Protein AF-A0A6G0WJ05-F1 (afdb_monomer_lite)

pLDDT: mean 82.25, std 16.96, range [34.0, 97.5]

Structure (mmCIF, N/CA/C/O backbone):
data_AF-A0A6G0WJ05-F1
#
_entry.id   AF-A0A6G0WJ05-F1
#
loop_
_atom_site.group_PDB
_atom_site.id
_atom_site.type_symbol
_atom_site.label_atom_id
_atom_site.label_alt_id
_atom_site.label_comp_id
_atom_site.label_asym_id
_atom_site.label_entity_id
_atom_site.label_seq_id
_atom_site.pdbx_PDB_ins_code
_atom_site.Cartn_x
_atom_site.Cartn_y
_atom_site.Cartn_z
_atom_site.occupancy
_atom_site.B_iso_or_equiv
_atom_site.auth_seq_id
_atom_site.auth_comp_id
_atom_site.auth_asym_id
_atom_site.auth_atom_id
_atom_site.pdbx_PDB_model_num
ATOM 1 N N . MET A 1 1 ? -39.151 -18.871 29.320 1.00 55.66 1 MET A N 1
ATOM 2 C CA . MET A 1 1 ? -37.760 -19.060 28.842 1.00 55.66 1 MET A CA 1
ATOM 3 C C . MET A 1 1 ? -37.498 -18.840 27.331 1.00 55.66 1 MET A C 1
ATOM 5 O O . MET A 1 1 ? -36.324 -18.806 26.993 1.00 55.66 1 MET A O 1
ATOM 9 N N . PRO A 1 2 ? -38.463 -18.615 26.404 1.00 58.00 2 PRO A N 1
ATOM 10 C CA . PRO A 1 2 ? -38.120 -18.409 24.982 1.00 58.00 2 PRO A CA 1
ATOM 11 C C . PRO A 1 2 ? -37.650 -16.979 24.640 1.00 58.00 2 PRO A C 1
ATOM 13 O O . PRO A 1 2 ? -36.952 -16.780 23.650 1.00 58.00 2 PRO A O 1
ATOM 16 N N . ALA A 1 3 ? -37.994 -15.979 25.462 1.00 57.97 3 ALA A N 1
ATOM 17 C CA . ALA A 1 3 ? -37.592 -14.583 25.251 1.00 57.97 3 ALA A CA 1
ATOM 18 C C . ALA A 1 3 ? -36.082 -14.359 25.461 1.00 57.97 3 ALA A C 1
ATOM 20 O O . ALA A 1 3 ? -35.451 -13.642 24.693 1.00 57.97 3 ALA A O 1
ATOM 21 N N . MET A 1 4 ? -35.491 -15.037 26.451 1.00 60.94 4 MET A N 1
ATOM 22 C CA . MET A 1 4 ? -34.056 -14.956 26.751 1.00 60.94 4 MET A CA 1
ATOM 23 C C . MET A 1 4 ? -33.206 -15.596 25.644 1.00 60.94 4 MET A C 1
ATOM 25 O O . MET A 1 4 ? -32.188 -15.039 25.246 1.00 60.94 4 MET A O 1
ATOM 29 N N . LEU A 1 5 ? -33.672 -16.722 25.088 1.00 58.00 5 LEU A N 1
ATOM 30 C CA . LEU A 1 5 ? -33.012 -17.413 23.979 1.00 58.00 5 LEU A CA 1
ATOM 31 C C . LEU A 1 5 ? -33.079 -16.598 22.676 1.00 58.00 5 LEU A C 1
ATOM 33 O O . LEU A 1 5 ? -32.095 -16.526 21.949 1.00 58.00 5 LEU A O 1
ATOM 37 N N . ARG A 1 6 ? -34.202 -15.911 22.412 1.00 60.06 6 ARG A N 1
ATOM 38 C CA . ARG A 1 6 ? -34.327 -14.974 21.280 1.00 60.06 6 ARG A CA 1
ATOM 39 C C . ARG A 1 6 ? -33.413 -13.753 21.415 1.00 60.06 6 ARG A C 1
ATOM 41 O O . ARG A 1 6 ? -32.774 -13.380 20.437 1.00 60.06 6 ARG A O 1
ATOM 48 N N . SER A 1 7 ? -33.313 -13.157 22.606 1.00 59.00 7 SER A N 1
ATOM 49 C CA . SER A 1 7 ? -32.409 -12.020 22.836 1.00 59.00 7 SER A CA 1
ATOM 50 C C . SER A 1 7 ? -30.937 -12.389 22.656 1.00 59.00 7 SER A C 1
ATOM 52 O O . SER A 1 7 ? -30.199 -11.601 22.070 1.00 59.00 7 SER A O 1
ATOM 54 N N . LEU A 1 8 ? -30.509 -13.581 23.092 1.00 59.50 8 LEU A N 1
ATOM 55 C CA . LEU A 1 8 ? -29.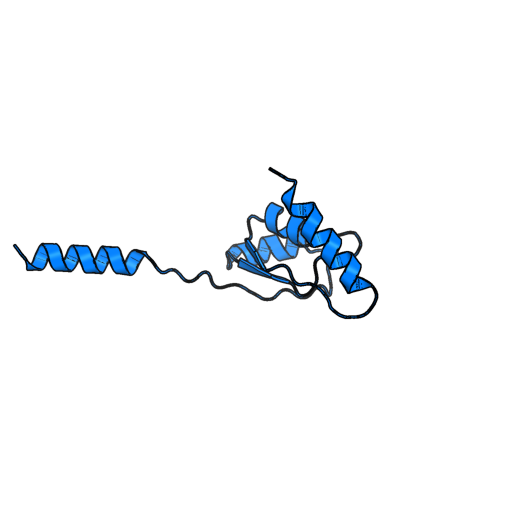133 -14.037 22.864 1.00 59.50 8 LEU A CA 1
ATOM 56 C C . LEU A 1 8 ? -28.812 -14.210 21.373 1.00 59.50 8 LEU A C 1
ATOM 58 O O . LEU A 1 8 ? -27.733 -13.821 20.934 1.00 59.50 8 LEU A O 1
ATOM 62 N N . VAL A 1 9 ? -29.751 -14.746 20.588 1.00 65.19 9 VAL A N 1
ATOM 63 C CA . VAL A 1 9 ? -29.573 -14.930 19.138 1.00 65.19 9 VAL A CA 1
ATOM 64 C C . VAL A 1 9 ? -29.421 -13.585 18.415 1.00 65.19 9 VAL A C 1
ATOM 66 O O . VAL A 1 9 ? -28.562 -13.457 17.547 1.00 65.19 9 VAL A O 1
ATOM 69 N N . CYS A 1 10 ? -30.181 -12.554 18.799 1.00 59.97 10 CYS A N 1
ATOM 70 C CA . CYS A 1 10 ? -30.061 -11.223 18.190 1.00 59.97 10 CYS A CA 1
ATOM 71 C C . CYS A 1 10 ? -28.733 -10.519 18.527 1.00 59.97 10 CYS A C 1
ATOM 73 O O . CYS A 1 10 ? -28.161 -9.857 17.663 1.00 59.97 10 CYS A O 1
ATOM 75 N N . VAL A 1 11 ? -28.223 -10.673 19.755 1.00 61.03 11 VAL A N 1
ATOM 76 C CA . VAL A 1 11 ? -26.923 -10.102 20.163 1.00 61.03 11 VAL A CA 1
ATOM 77 C C . VAL A 1 11 ? -25.762 -10.815 19.465 1.00 61.03 11 VAL A C 1
ATOM 79 O O . VAL A 1 11 ? -24.826 -10.158 19.016 1.00 61.03 11 VAL A O 1
ATOM 82 N N . ALA A 1 12 ? -25.843 -12.138 19.301 1.00 60.00 12 ALA A N 1
ATOM 83 C CA . ALA A 1 12 ? -24.847 -12.904 18.555 1.00 60.00 12 ALA A CA 1
ATOM 84 C C . ALA A 1 12 ? -24.810 -12.526 17.062 1.00 60.00 12 ALA A C 1
ATOM 86 O O . ALA A 1 12 ? -23.736 -12.469 16.472 1.00 60.00 12 ALA A O 1
ATOM 87 N N . LEU A 1 13 ? -25.963 -12.216 16.457 1.00 57.00 13 LEU A N 1
ATOM 88 C CA . LEU A 1 13 ? -26.044 -11.840 15.043 1.00 57.00 13 LEU A CA 1
ATOM 89 C C . LEU A 1 13 ? -25.542 -10.408 14.772 1.00 57.00 13 LEU A C 1
ATOM 91 O O . LEU A 1 13 ? -24.949 -10.157 13.728 1.00 57.00 13 LEU A O 1
ATOM 95 N N . ALA A 1 14 ? -25.719 -9.482 15.721 1.00 57.38 14 ALA A N 1
ATOM 96 C CA . ALA A 1 14 ? -25.227 -8.104 15.604 1.00 57.38 14 ALA A CA 1
ATOM 97 C C . ALA A 1 14 ? -23.692 -7.988 15.705 1.00 57.38 14 ALA A C 1
ATOM 99 O O . ALA A 1 14 ? -23.116 -7.012 15.232 1.00 57.38 14 ALA A O 1
ATOM 100 N N . ALA A 1 15 ? -23.023 -8.984 16.291 1.00 58.09 15 ALA A N 1
ATOM 101 C CA . ALA A 1 15 ? -21.567 -9.016 16.415 1.00 58.09 15 ALA A CA 1
ATOM 102 C C . ALA A 1 15 ? -20.837 -9.423 15.116 1.00 58.09 15 ALA A C 1
ATOM 104 O O . ALA A 1 15 ? -19.613 -9.341 15.065 1.00 58.09 15 ALA A O 1
ATOM 105 N N . LEU A 1 16 ? -21.554 -9.869 14.074 1.00 57.16 16 LEU A N 1
ATOM 106 C CA . LEU A 1 16 ? -20.944 -10.554 12.926 1.00 57.16 16 LEU A CA 1
ATOM 107 C C . LEU A 1 16 ? -20.651 -9.685 11.692 1.00 57.16 16 LEU A C 1
ATOM 109 O O . LEU A 1 16 ? -20.086 -10.199 10.731 1.00 57.16 16 LEU A O 1
ATOM 113 N N . THR A 1 17 ? -20.984 -8.391 11.677 1.00 56.25 17 THR A N 1
ATOM 114 C CA . THR A 1 17 ? -20.787 -7.562 10.471 1.00 56.25 17 THR A CA 1
ATOM 115 C C . THR A 1 17 ? -20.235 -6.172 10.780 1.00 56.25 17 THR A C 1
ATOM 117 O O . THR A 1 17 ? -20.896 -5.160 10.545 1.00 56.25 17 THR A O 1
ATOM 120 N N . THR A 1 18 ? -18.999 -6.082 11.270 1.00 59.59 18 THR A N 1
ATOM 121 C CA . THR A 1 18 ? -18.223 -4.848 11.086 1.00 59.59 18 THR A CA 1
ATOM 122 C C . THR A 1 18 ? -17.691 -4.856 9.657 1.00 59.59 18 THR A C 1
ATOM 124 O O . THR A 1 18 ? -16.693 -5.514 9.370 1.00 59.59 18 THR A O 1
ATOM 127 N N . ALA A 1 19 ? -18.385 -4.186 8.737 1.00 64.69 19 ALA A N 1
ATOM 128 C CA . ALA A 1 19 ? -17.830 -3.943 7.411 1.00 64.69 19 ALA A CA 1
ATOM 129 C C . ALA A 1 19 ? -16.514 -3.163 7.577 1.00 64.69 19 ALA A C 1
ATOM 131 O O . ALA A 1 19 ? -16.522 -2.057 8.118 1.00 64.69 19 ALA A O 1
ATOM 132 N N . ASP A 1 20 ? -15.391 -3.753 7.158 1.00 70.19 20 ASP A N 1
ATOM 133 C CA . ASP A 1 20 ? -14.105 -3.056 7.104 1.00 70.19 20 ASP A CA 1
ATOM 134 C C . ASP A 1 20 ? -14.232 -1.931 6.063 1.00 70.19 20 ASP A C 1
ATOM 136 O O . ASP A 1 20 ? -14.323 -2.182 4.860 1.00 70.19 20 ASP A O 1
ATOM 140 N N . PHE A 1 21 ? -14.278 -0.680 6.525 1.00 82.75 21 PHE A N 1
ATOM 141 C CA . PHE A 1 21 ? -14.197 0.492 5.656 1.00 82.75 21 PHE A CA 1
ATOM 142 C C . PHE A 1 21 ? -12.732 0.807 5.365 1.00 82.75 21 PHE A C 1
ATOM 144 O O . PHE A 1 21 ? -11.887 0.790 6.262 1.00 82.75 21 PHE A O 1
ATOM 151 N N . GLY A 1 22 ? -12.443 1.117 4.104 1.00 90.56 22 GLY A N 1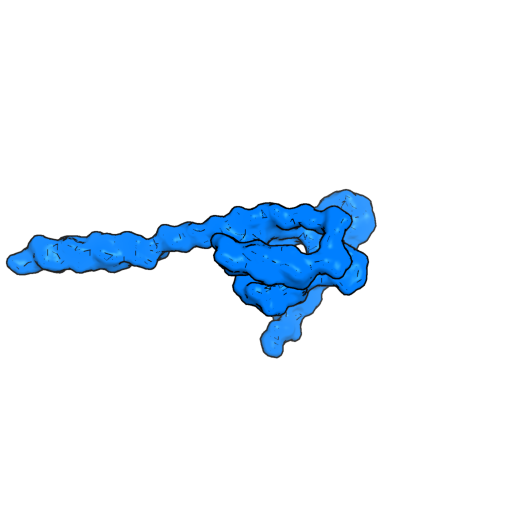
ATOM 152 C CA . GLY A 1 22 ? -11.102 1.462 3.659 1.00 90.56 22 GLY A CA 1
ATOM 153 C C . GLY A 1 22 ? -11.028 2.799 2.942 1.00 90.56 22 GLY A C 1
ATOM 154 O O . GLY A 1 22 ? -12.043 3.416 2.619 1.00 90.56 22 GLY A O 1
ATOM 155 N N . VAL A 1 23 ? -9.797 3.228 2.685 1.00 95.31 23 VAL A N 1
ATOM 156 C CA . VAL A 1 23 ? -9.484 4.478 1.985 1.00 95.31 23 VAL A CA 1
ATOM 157 C C . VAL A 1 23 ? -8.714 4.200 0.693 1.00 95.31 23 VAL A C 1
ATOM 159 O O . VAL A 1 23 ? -7.904 3.276 0.627 1.00 95.31 23 VAL A O 1
ATOM 162 N N . GLY A 1 24 ? -8.982 4.985 -0.352 1.00 95.44 24 GLY A N 1
ATOM 163 C CA . GLY A 1 24 ? -8.174 4.980 -1.571 1.00 95.44 24 GLY A CA 1
ATOM 164 C C . GLY A 1 24 ? -6.890 5.782 -1.373 1.00 95.44 24 GLY A C 1
ATOM 165 O O . GLY A 1 24 ? -6.937 6.894 -0.850 1.00 95.44 24 GLY A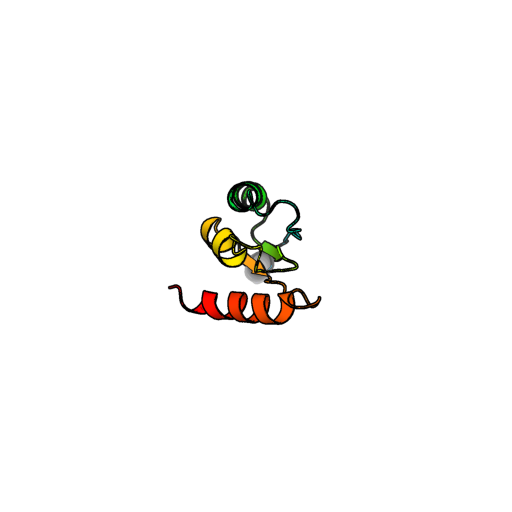 O 1
ATOM 166 N N . TYR A 1 25 ? -5.759 5.224 -1.790 1.00 95.69 25 TYR A N 1
ATOM 167 C CA . TYR A 1 25 ? -4.450 5.861 -1.729 1.00 95.69 25 TYR A CA 1
ATOM 168 C C . TYR A 1 25 ? -3.904 6.100 -3.137 1.00 95.69 25 TYR A C 1
ATOM 170 O O . TYR A 1 25 ? -3.815 5.169 -3.941 1.00 95.69 25 TYR A O 1
ATOM 178 N N . ASP A 1 26 ? -3.528 7.347 -3.406 1.00 93.19 26 ASP A N 1
ATOM 179 C CA . ASP A 1 26 ? -2.853 7.768 -4.631 1.00 93.19 26 ASP A CA 1
ATOM 180 C C . ASP A 1 26 ? -1.331 7.852 -4.424 1.00 93.19 26 ASP A C 1
ATOM 182 O O . ASP A 1 26 ? -0.857 8.200 -3.339 1.00 93.19 26 ASP A O 1
ATOM 186 N N . SER A 1 27 ? -0.560 7.534 -5.465 1.00 88.94 27 SER A N 1
ATOM 187 C CA . SER A 1 27 ? 0.893 7.315 -5.397 1.00 88.94 27 SER A CA 1
ATOM 188 C C . SER A 1 27 ? 1.744 8.577 -5.575 1.00 88.94 27 SER A C 1
ATOM 190 O O . SER A 1 27 ? 2.970 8.475 -5.630 1.00 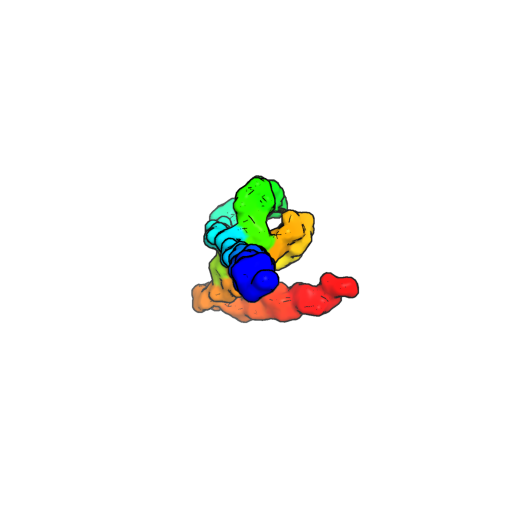88.94 27 SER A O 1
ATOM 192 N N . TYR A 1 28 ? 1.129 9.766 -5.611 1.00 89.12 28 TYR A N 1
ATOM 193 C CA . TYR A 1 28 ? 1.790 11.041 -5.921 1.00 89.12 28 TYR A CA 1
ATOM 194 C C . TYR A 1 28 ? 3.100 11.303 -5.147 1.00 89.12 28 TYR A C 1
ATOM 196 O O . TYR A 1 28 ? 4.043 11.858 -5.706 1.00 89.12 28 TYR A O 1
ATOM 204 N N . ASN A 1 29 ? 3.186 10.893 -3.874 1.00 92.81 29 ASN A N 1
ATOM 205 C CA . ASN A 1 29 ? 4.400 11.009 -3.053 1.00 92.81 29 ASN A CA 1
ATOM 206 C C . ASN A 1 29 ? 4.761 9.671 -2.382 1.00 92.81 29 ASN A C 1
ATOM 208 O O . ASN A 1 29 ? 4.739 9.530 -1.154 1.00 92.81 29 ASN A O 1
ATOM 212 N N . SER A 1 30 ? 5.086 8.673 -3.205 1.00 92.75 30 SER A N 1
ATOM 213 C CA . SER A 1 30 ? 5.447 7.325 -2.748 1.00 92.75 30 SER A CA 1
ATOM 214 C C . SER A 1 30 ? 6.713 7.274 -1.885 1.00 92.75 30 SER A C 1
ATOM 216 O O . SER A 1 30 ? 6.864 6.359 -1.080 1.00 92.75 30 SER A O 1
ATOM 218 N N . ALA A 1 31 ? 7.592 8.279 -1.963 1.00 95.50 31 ALA A N 1
ATOM 219 C CA . ALA A 1 31 ? 8.789 8.374 -1.123 1.00 95.50 31 ALA A CA 1
ATOM 220 C C . ALA A 1 31 ? 8.476 8.429 0.387 1.00 95.50 31 ALA A C 1
ATOM 222 O O . ALA A 1 31 ? 9.342 8.127 1.206 1.00 95.50 31 ALA A O 1
ATOM 223 N N . GLN A 1 32 ? 7.247 8.798 0.765 1.00 96.44 32 GLN A N 1
ATOM 224 C CA . GLN A 1 32 ? 6.786 8.854 2.157 1.00 96.44 32 GLN A CA 1
ATOM 225 C C . GLN A 1 32 ? 5.710 7.802 2.479 1.00 96.44 32 GLN A C 1
ATOM 227 O O . GLN A 1 32 ? 4.978 7.950 3.460 1.00 96.44 32 GLN A O 1
ATOM 232 N N . ILE A 1 33 ? 5.607 6.733 1.681 1.00 96.12 33 ILE A N 1
ATOM 233 C CA . ILE A 1 33 ? 4.537 5.729 1.790 1.00 96.12 33 ILE A CA 1
ATOM 234 C C . ILE A 1 33 ? 4.414 5.111 3.190 1.00 96.12 33 ILE A C 1
ATOM 236 O O . ILE A 1 33 ? 3.308 5.047 3.721 1.00 96.12 33 ILE A O 1
ATOM 240 N N . ASP A 1 34 ? 5.530 4.772 3.839 1.00 96.19 34 ASP A N 1
ATOM 241 C CA . ASP A 1 34 ? 5.537 4.219 5.200 1.00 96.19 34 ASP A CA 1
ATOM 242 C C . ASP A 1 34 ? 4.907 5.181 6.215 1.00 96.19 34 ASP A C 1
ATOM 244 O O . ASP A 1 34 ? 4.101 4.783 7.061 1.00 96.19 34 ASP A O 1
ATOM 248 N N . TYR A 1 35 ? 5.240 6.472 6.115 1.00 97.50 35 TYR A N 1
ATOM 249 C CA . TYR A 1 35 ? 4.658 7.496 6.974 1.00 97.50 35 TYR A CA 1
ATOM 250 C C . TYR A 1 35 ? 3.160 7.649 6.693 1.00 97.50 35 TYR A C 1
ATOM 252 O O . TYR A 1 35 ? 2.360 7.604 7.630 1.00 97.50 35 TYR A O 1
ATOM 260 N N . HIS A 1 36 ? 2.760 7.746 5.422 1.00 97.31 36 HIS A N 1
ATOM 261 C CA . HIS A 1 36 ? 1.347 7.844 5.043 1.00 97.31 36 HIS A CA 1
ATOM 262 C C . HIS A 1 36 ? 0.539 6.657 5.577 1.00 97.31 36 HIS A C 1
ATOM 264 O O . HIS A 1 36 ? -0.535 6.846 6.149 1.00 97.31 36 HIS A O 1
ATOM 270 N N . PHE A 1 37 ? 1.067 5.441 5.459 1.00 96.94 37 PHE A N 1
ATOM 271 C CA . PHE A 1 37 ? 0.373 4.233 5.895 1.00 96.94 37 PHE A CA 1
ATOM 272 C C . PHE A 1 37 ? 0.305 4.131 7.418 1.00 96.94 37 PHE A C 1
ATOM 274 O O . PHE A 1 37 ? -0.726 3.721 7.954 1.00 96.94 37 PHE A O 1
ATOM 281 N N . SER A 1 38 ? 1.331 4.610 8.129 1.00 97.44 38 SER A N 1
ATOM 282 C CA . SER A 1 38 ? 1.286 4.737 9.590 1.00 97.44 38 SER A CA 1
ATOM 283 C C . SER A 1 38 ? 0.174 5.683 10.063 1.00 97.44 38 SER A C 1
ATOM 285 O O . SER A 1 38 ? -0.459 5.428 11.087 1.00 97.44 38 SER A O 1
ATOM 287 N N . VAL A 1 39 ? -0.112 6.746 9.300 1.00 97.38 39 VAL A N 1
ATOM 288 C CA . VAL A 1 39 ? -1.207 7.686 9.583 1.00 97.38 39 VAL A CA 1
ATOM 289 C C . VAL A 1 39 ? -2.558 7.071 9.215 1.00 97.38 39 VAL A C 1
ATOM 291 O O . VAL A 1 39 ? -3.485 7.114 10.022 1.00 97.38 39 VAL A O 1
ATOM 294 N N . ILE A 1 40 ? -2.676 6.441 8.041 1.00 96.69 40 ILE A N 1
ATOM 295 C CA . ILE A 1 40 ? -3.910 5.768 7.594 1.00 96.69 40 ILE A CA 1
ATOM 296 C C . ILE A 1 40 ? -4.350 4.703 8.604 1.00 96.69 40 ILE A C 1
ATOM 298 O O . ILE A 1 40 ? -5.531 4.645 8.962 1.00 96.69 40 ILE A O 1
ATOM 302 N N . LYS A 1 41 ? -3.406 3.916 9.136 1.00 95.75 41 LYS A N 1
ATOM 303 C CA . LYS A 1 41 ? -3.681 2.857 10.118 1.00 95.75 41 LYS A CA 1
ATOM 304 C C . LYS A 1 41 ? -4.332 3.358 11.408 1.00 95.75 41 LYS A C 1
ATOM 306 O O . LYS A 1 41 ? -5.023 2.595 12.080 1.00 95.75 41 LYS A O 1
ATOM 311 N N . GLN A 1 42 ? -4.179 4.640 11.739 1.00 96.38 42 GLN A N 1
ATOM 312 C CA . GLN A 1 42 ? -4.826 5.236 12.912 1.00 96.38 42 GLN A CA 1
ATOM 313 C C . GLN A 1 42 ? -6.355 5.288 12.780 1.00 96.38 42 GLN A C 1
ATOM 315 O O . GLN A 1 42 ? -7.044 5.468 13.785 1.00 96.38 42 GLN A O 1
ATOM 320 N N . ARG A 1 43 ? -6.896 5.177 11.556 1.00 94.75 43 ARG A N 1
ATOM 321 C CA . ARG A 1 43 ? -8.333 5.321 11.266 1.00 94.75 43 ARG A CA 1
ATOM 322 C C . ARG A 1 43 ? -8.923 4.176 10.446 1.00 94.75 43 ARG A C 1
ATOM 324 O O . ARG A 1 43 ? -10.117 3.927 10.571 1.00 94.75 43 ARG A O 1
ATOM 331 N N . PHE A 1 44 ? -8.115 3.492 9.639 1.00 95.06 44 PHE A N 1
ATOM 332 C CA . PHE A 1 44 ? -8.571 2.445 8.728 1.00 95.06 44 PHE A CA 1
ATOM 333 C C . PHE A 1 44 ? -7.810 1.134 8.944 1.00 95.06 44 PHE A C 1
ATOM 335 O O . PHE A 1 44 ? -6.633 1.117 9.302 1.00 95.06 44 PHE A O 1
ATOM 342 N N . SER A 1 45 ? -8.494 0.019 8.705 1.00 92.25 45 SER A N 1
ATOM 343 C CA . SER A 1 45 ? -7.933 -1.339 8.697 1.00 92.25 45 SER A CA 1
ATOM 344 C C . SER A 1 45 ? -7.608 -1.835 7.282 1.00 92.25 45 SER A C 1
ATOM 346 O O . SER A 1 45 ? -6.831 -2.781 7.137 1.00 92.25 45 SER A O 1
ATOM 348 N N . LEU A 1 46 ? -8.182 -1.191 6.261 1.00 93.38 46 LEU A N 1
ATOM 349 C CA . LEU A 1 46 ? -8.099 -1.539 4.846 1.00 93.38 46 LEU A CA 1
ATOM 350 C C . LEU A 1 46 ? -7.762 -0.299 4.010 1.00 93.38 46 LEU A C 1
ATOM 352 O O . LEU A 1 46 ? -8.225 0.807 4.291 1.00 93.38 46 LEU A O 1
ATOM 356 N N . MET A 1 47 ? -7.010 -0.489 2.935 1.00 94.50 47 MET A N 1
ATOM 357 C CA . MET A 1 47 ? -6.807 0.525 1.903 1.00 94.50 47 MET A CA 1
ATOM 358 C C . MET A 1 47 ? -6.843 -0.079 0.501 1.00 94.50 47 MET A C 1
ATOM 360 O O . MET A 1 47 ? -6.694 -1.288 0.335 1.00 94.50 47 MET A O 1
ATOM 364 N N . ARG A 1 48 ? -7.025 0.763 -0.516 1.00 95.00 48 ARG A N 1
ATOM 365 C CA . ARG A 1 48 ? -6.902 0.401 -1.933 1.00 95.00 48 ARG A CA 1
ATOM 366 C C . ARG A 1 48 ?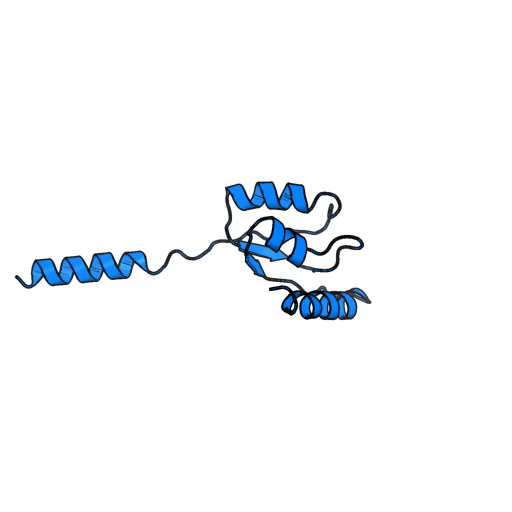 -5.831 1.259 -2.587 1.00 95.00 48 ARG A C 1
ATOM 368 O O . ARG A 1 48 ? -5.851 2.473 -2.401 1.00 95.00 48 ARG A O 1
ATOM 375 N N . THR A 1 49 ? -4.964 0.655 -3.392 1.00 94.88 49 THR A N 1
ATOM 376 C CA . THR A 1 49 ? -4.082 1.400 -4.302 1.00 94.88 49 THR A CA 1
ATOM 377 C C . THR A 1 49 ? -4.579 1.321 -5.739 1.00 94.88 49 THR A C 1
ATOM 379 O O . THR A 1 49 ? -5.423 0.490 -6.082 1.00 94.88 49 THR A O 1
ATOM 382 N N . PHE A 1 50 ? -4.071 2.216 -6.582 1.00 92.94 50 PHE A N 1
AT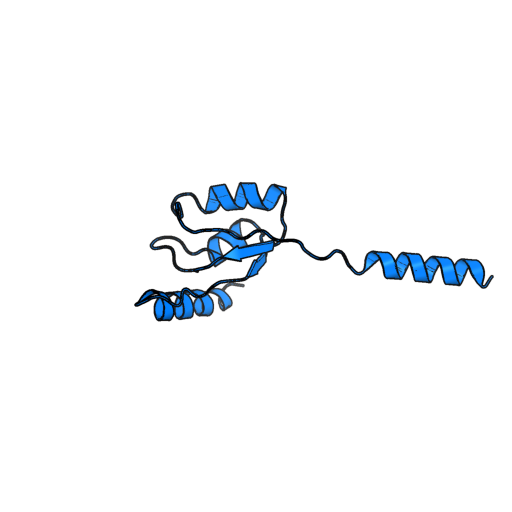OM 383 C CA . PHE A 1 50 ? -4.301 2.179 -8.029 1.00 92.94 50 PHE A CA 1
ATOM 384 C C . PHE A 1 50 ? -3.149 1.519 -8.796 1.00 92.94 50 PHE A C 1
ATOM 386 O O . PHE A 1 50 ? -3.372 1.042 -9.902 1.00 92.94 50 PHE A O 1
ATOM 393 N N . GLN A 1 51 ? -1.968 1.469 -8.181 1.00 92.50 51 GLN A N 1
ATOM 394 C CA . GLN A 1 51 ? -0.765 0.784 -8.649 1.00 92.50 51 GLN A CA 1
ATOM 395 C C . GLN A 1 51 ? -0.027 0.178 -7.450 1.00 92.50 51 GLN A C 1
ATOM 397 O O . GLN A 1 51 ? -0.271 0.600 -6.306 1.00 92.50 51 GLN A O 1
ATOM 402 N N . THR A 1 52 ? 0.864 -0.781 -7.672 1.00 92.00 52 THR A N 1
ATOM 403 C CA . THR A 1 52 ? 1.641 -1.424 -6.596 1.00 92.00 52 THR A CA 1
ATOM 404 C C . THR A 1 52 ? 3.124 -1.129 -6.682 1.00 92.00 52 THR A C 1
ATOM 406 O O . THR A 1 52 ? 3.739 -0.907 -5.632 1.00 92.00 52 THR A O 1
ATOM 409 N N . ASP A 1 53 ? 3.665 -1.037 -7.892 1.00 92.19 53 ASP A N 1
ATOM 410 C CA . ASP A 1 53 ? 4.987 -0.500 -8.154 1.00 92.19 53 ASP A CA 1
ATOM 411 C C . ASP A 1 53 ? 4.940 1.038 -8.124 1.00 92.19 53 ASP A C 1
ATOM 413 O O . ASP A 1 53 ? 4.140 1.716 -8.781 1.00 92.19 53 ASP A O 1
ATOM 417 N N . MET A 1 54 ? 5.790 1.616 -7.281 1.00 90.56 54 MET A N 1
ATOM 418 C CA . MET A 1 54 ? 5.963 3.058 -7.151 1.00 90.56 54 MET A CA 1
ATOM 419 C C . MET A 1 54 ? 7.445 3.446 -7.248 1.00 90.56 54 MET A C 1
ATOM 421 O O . MET A 1 54 ? 7.911 4.341 -6.531 1.00 90.56 54 MET A O 1
ATOM 425 N N . GLY A 1 55 ? 8.186 2.756 -8.118 1.00 87.56 55 GLY A N 1
ATOM 426 C CA . GLY A 1 55 ? 9.620 2.899 -8.334 1.00 87.56 55 GLY A CA 1
ATOM 427 C C . GLY A 1 55 ? 10.413 2.131 -7.282 1.00 87.56 55 GLY A C 1
ATOM 428 O O . GLY A 1 55 ? 10.472 0.910 -7.285 1.00 87.56 55 GLY A O 1
ATOM 429 N N . SER A 1 56 ? 11.042 2.842 -6.346 1.00 89.06 56 SER A N 1
ATOM 430 C CA . SER A 1 56 ? 11.802 2.204 -5.261 1.00 89.06 56 SER A CA 1
ATOM 431 C C . SER A 1 56 ? 10.924 1.675 -4.119 1.00 89.06 56 SER A C 1
ATOM 433 O O . SER A 1 56 ? 11.456 1.220 -3.110 1.00 89.06 56 SER A O 1
ATOM 435 N N . ASN A 1 57 ? 9.599 1.792 -4.231 1.00 92.12 57 ASN A N 1
ATOM 436 C CA . ASN A 1 57 ? 8.648 1.435 -3.183 1.00 92.12 57 ASN A CA 1
ATOM 437 C C . ASN A 1 57 ? 7.597 0.458 -3.712 1.00 92.12 57 ASN A C 1
ATOM 439 O O . ASN A 1 57 ? 7.100 0.619 -4.823 1.00 92.12 57 ASN A O 1
ATOM 443 N N . ASN A 1 58 ? 7.213 -0.495 -2.863 1.00 92.00 58 ASN A N 1
ATOM 444 C CA . ASN A 1 58 ? 6.123 -1.436 -3.100 1.00 92.00 58 ASN A CA 1
ATOM 445 C C . ASN A 1 58 ? 5.019 -1.181 -2.067 1.00 92.00 58 ASN A C 1
ATOM 447 O O . ASN A 1 58 ? 5.252 -1.262 -0.855 1.00 92.00 58 ASN A O 1
ATOM 451 N N . ALA A 1 59 ? 3.812 -0.874 -2.540 1.00 93.19 59 ALA A N 1
ATOM 452 C CA . ALA A 1 59 ? 2.704 -0.550 -1.649 1.00 93.19 59 ALA A CA 1
ATOM 453 C C . ALA A 1 59 ? 2.180 -1.742 -0.840 1.00 93.19 59 ALA A C 1
ATOM 455 O O . ALA A 1 59 ? 1.679 -1.548 0.264 1.00 93.19 59 ALA A O 1
ATOM 456 N N . ILE A 1 60 ? 2.307 -2.972 -1.333 1.00 94.06 60 ILE A N 1
ATOM 457 C CA . ILE A 1 60 ? 1.892 -4.159 -0.582 1.00 94.06 60 ILE A CA 1
ATOM 458 C C . ILE A 1 60 ? 2.840 -4.374 0.601 1.00 94.06 60 ILE A C 1
ATOM 460 O O . ILE A 1 60 ? 2.381 -4.517 1.734 1.00 94.06 60 ILE A O 1
ATOM 464 N N . THR A 1 61 ? 4.154 -4.291 0.373 1.00 93.81 61 THR A N 1
ATOM 465 C CA . THR A 1 61 ? 5.161 -4.398 1.441 1.00 93.81 61 THR A CA 1
ATOM 466 C C . THR A 1 61 ? 4.984 -3.304 2.492 1.00 93.81 61 THR A C 1
ATOM 468 O O . THR A 1 61 ? 5.009 -3.582 3.693 1.00 93.81 61 THR A O 1
ATOM 471 N N . ALA A 1 62 ? 4.753 -2.060 2.060 1.00 94.94 62 ALA A N 1
ATOM 472 C CA . ALA A 1 62 ? 4.494 -0.952 2.976 1.00 94.94 62 ALA A CA 1
ATOM 473 C C . ALA A 1 62 ? 3.198 -1.168 3.784 1.00 94.94 62 ALA A C 1
ATOM 475 O O . ALA A 1 62 ? 3.165 -0.907 4.990 1.00 94.94 62 ALA A O 1
ATOM 476 N N . ALA A 1 63 ? 2.129 -1.676 3.155 1.00 94.88 63 ALA A N 1
ATOM 477 C CA . ALA A 1 63 ? 0.863 -1.957 3.835 1.00 94.88 63 ALA A CA 1
ATOM 478 C C . ALA A 1 63 ? 1.019 -3.075 4.873 1.00 94.88 63 ALA A C 1
ATOM 480 O O . ALA A 1 63 ? 0.572 -2.913 6.012 1.00 94.88 63 ALA A O 1
ATOM 481 N N . ALA A 1 64 ? 1.722 -4.154 4.519 1.00 94.31 64 ALA A N 1
ATOM 482 C CA . ALA A 1 64 ? 2.051 -5.245 5.432 1.00 94.31 64 ALA A CA 1
ATOM 483 C C . ALA A 1 64 ? 2.846 -4.736 6.645 1.00 94.31 64 ALA A C 1
ATOM 485 O O . ALA A 1 64 ? 2.463 -4.996 7.787 1.00 94.31 64 ALA A O 1
ATOM 486 N N . LYS A 1 65 ? 3.878 -3.912 6.416 1.00 95.31 65 LYS A N 1
ATOM 487 C CA . LYS A 1 65 ? 4.671 -3.268 7.479 1.00 95.31 65 LYS A CA 1
ATOM 488 C C . LYS A 1 65 ? 3.817 -2.410 8.419 1.00 95.31 65 LYS A C 1
ATOM 490 O O . LYS A 1 65 ? 4.065 -2.386 9.622 1.00 95.31 65 LYS A O 1
ATOM 495 N N . ALA A 1 66 ? 2.811 -1.715 7.890 1.00 95.94 66 ALA A N 1
ATOM 496 C CA . ALA A 1 66 ? 1.885 -0.897 8.675 1.00 95.94 66 ALA A CA 1
ATOM 497 C C . ALA A 1 66 ? 0.737 -1.701 9.327 1.00 95.94 66 ALA A C 1
ATOM 499 O O . ALA A 1 66 ? -0.057 -1.135 10.083 1.00 95.94 66 ALA A O 1
ATOM 500 N N . GLY A 1 67 ? 0.606 -3.000 9.038 1.00 94.56 67 GLY A N 1
ATOM 501 C CA . GLY A 1 67 ? -0.514 -3.823 9.504 1.00 94.56 67 GLY A CA 1
ATOM 502 C C . GLY A 1 67 ? -1.857 -3.434 8.872 1.00 94.56 67 GLY A C 1
ATOM 503 O O . GLY A 1 67 ? -2.903 -3.496 9.532 1.00 94.56 67 GLY A O 1
ATOM 504 N N . LEU A 1 68 ? -1.834 -2.973 7.622 1.00 94.50 68 LEU A N 1
ATOM 505 C CA . LEU A 1 68 ? -3.012 -2.661 6.815 1.00 94.50 68 LEU A CA 1
ATOM 506 C C . LEU A 1 68 ? -3.321 -3.815 5.860 1.00 94.50 68 LEU A C 1
ATOM 508 O O . LEU A 1 68 ? -2.426 -4.349 5.209 1.00 94.50 68 LEU A O 1
ATOM 512 N N . LYS A 1 69 ? -4.606 -4.150 5.713 1.00 93.44 69 LYS A N 1
ATOM 513 C CA . LYS A 1 69 ? -5.067 -4.927 4.556 1.00 93.44 69 LYS A CA 1
ATOM 514 C C . LYS A 1 69 ? -4.998 -4.027 3.322 1.00 93.44 69 LYS A C 1
ATOM 516 O O . LYS A 1 69 ? -5.322 -2.839 3.414 1.00 93.44 69 LYS A O 1
ATOM 521 N N . VAL A 1 70 ? -4.642 -4.580 2.167 1.00 93.19 70 VAL A N 1
ATOM 522 C CA . VAL A 1 70 ? -4.573 -3.819 0.914 1.00 93.19 70 VAL A CA 1
ATOM 523 C C . VAL A 1 70 ? -5.336 -4.518 -0.205 1.00 93.19 70 VAL A C 1
ATOM 525 O O . VAL A 1 70 ? -5.148 -5.701 -0.464 1.00 93.19 70 VAL A O 1
ATOM 528 N N . ALA A 1 71 ? -6.204 -3.768 -0.878 1.00 93.31 71 ALA A N 1
ATOM 529 C CA . ALA A 1 71 ? -6.698 -4.102 -2.203 1.00 93.31 71 ALA A CA 1
ATOM 530 C C . ALA A 1 71 ? -5.699 -3.542 -3.224 1.00 93.31 71 ALA A C 1
ATOM 532 O O . ALA A 1 71 ? -5.716 -2.344 -3.526 1.00 93.31 71 ALA A O 1
ATOM 533 N N . ALA A 1 72 ? -4.793 -4.403 -3.684 1.00 93.00 72 ALA A N 1
ATOM 534 C CA . ALA A 1 72 ? -3.740 -4.056 -4.630 1.00 93.00 72 ALA A CA 1
ATOM 535 C C . ALA A 1 72 ? -4.330 -3.710 -6.007 1.00 93.00 72 ALA A C 1
ATOM 537 O O . ALA A 1 72 ? -5.073 -4.500 -6.592 1.00 93.00 72 ALA A O 1
ATOM 538 N N . GLY A 1 73 ? -4.035 -2.510 -6.505 1.00 91.31 73 GLY A N 1
ATOM 539 C CA . GLY A 1 73 ? -4.415 -2.085 -7.852 1.00 91.31 73 GLY A CA 1
ATOM 540 C C . GLY A 1 73 ? -3.327 -2.396 -8.873 1.00 91.31 73 GLY A C 1
ATOM 541 O O . GLY A 1 73 ? -2.152 -2.257 -8.562 1.00 91.31 73 GLY A O 1
ATOM 542 N N . ILE A 1 74 ? -3.738 -2.769 -10.084 1.00 91.50 74 ILE A N 1
ATOM 543 C CA . ILE A 1 74 ? -2.863 -2.863 -11.257 1.00 91.50 74 ILE A CA 1
ATOM 544 C C . ILE A 1 74 ? -3.118 -1.641 -12.136 1.00 91.50 74 ILE A C 1
ATOM 546 O O . ILE A 1 74 ? -4.255 -1.408 -12.569 1.00 91.50 74 ILE A O 1
ATOM 550 N N . TRP A 1 75 ? -2.070 -0.883 -12.429 1.00 91.88 75 TRP A N 1
ATOM 551 C CA . TRP A 1 75 ? -2.144 0.280 -13.293 1.00 91.88 75 TRP A CA 1
ATOM 552 C C . TRP A 1 75 ? -2.131 -0.132 -14.760 1.00 91.88 75 TRP A C 1
ATOM 554 O O . TRP A 1 75 ? -1.141 -0.617 -15.295 1.00 91.88 75 TRP A O 1
ATOM 564 N N . LEU A 1 76 ? -3.246 0.093 -15.450 1.00 89.88 76 LEU A N 1
ATOM 565 C CA . LEU A 1 76 ? -3.437 -0.390 -16.821 1.00 89.88 76 LEU A CA 1
ATOM 566 C C . LEU A 1 76 ? -2.795 0.503 -17.899 1.00 89.88 76 LEU A C 1
ATOM 568 O O . LEU A 1 76 ? -2.985 0.250 -19.088 1.00 89.88 76 LEU A O 1
ATOM 572 N N . LEU A 1 77 ? -2.090 1.576 -17.521 1.00 86.50 77 LEU A N 1
ATOM 573 C CA . LEU A 1 77 ? -1.474 2.484 -18.492 1.00 86.50 77 LEU A CA 1
ATOM 574 C C . LEU A 1 77 ? -0.017 2.103 -18.760 1.00 86.50 77 LEU A C 1
ATOM 576 O O . LEU A 1 77 ? 0.827 2.123 -17.864 1.00 86.50 77 LEU A O 1
ATOM 580 N N . SER A 1 78 ? 0.278 1.886 -20.041 1.00 84.94 78 SER A N 1
ATOM 581 C CA . SER A 1 78 ? 1.633 1.711 -20.569 1.00 84.94 78 SER A CA 1
ATOM 582 C C . SER A 1 78 ? 2.385 0.545 -19.907 1.00 84.94 78 SER A C 1
ATOM 584 O O . SER A 1 78 ? 1.802 -0.482 -19.576 1.00 84.94 78 SER A O 1
ATOM 586 N N . ASN A 1 79 ? 3.698 0.689 -19.738 1.00 80.75 79 ASN A N 1
ATOM 587 C CA . ASN A 1 79 ? 4.603 -0.326 -19.203 1.00 80.75 79 ASN A CA 1
ATOM 588 C C . ASN A 1 79 ? 4.416 -0.622 -17.704 1.00 80.75 79 ASN A C 1
ATOM 590 O O . ASN A 1 79 ? 5.126 -1.471 -17.175 1.00 80.75 79 ASN A O 1
ATOM 594 N N . LEU A 1 80 ? 3.513 0.080 -17.013 1.00 84.75 80 LEU A N 1
ATOM 595 C CA . LEU A 1 80 ? 3.240 -0.161 -15.596 1.00 84.75 80 LEU A CA 1
ATOM 596 C C . LEU A 1 80 ? 2.352 -1.393 -15.380 1.00 84.75 80 LEU A C 1
ATOM 598 O O . LEU A 1 80 ? 2.408 -1.977 -14.307 1.00 84.75 80 LEU A O 1
ATOM 602 N N . TYR A 1 81 ? 1.605 -1.833 -16.400 1.00 89.12 81 TYR A N 1
ATOM 603 C CA . TYR A 1 81 ? 0.745 -3.016 -16.307 1.00 89.12 81 TYR A CA 1
ATOM 604 C C . TYR A 1 81 ? 1.532 -4.285 -15.964 1.00 89.12 81 TYR A C 1
ATOM 606 O O . TYR A 1 81 ? 1.263 -4.925 -14.950 1.00 89.12 81 TYR A O 1
ATOM 614 N N . ASP A 1 82 ? 2.524 -4.628 -16.791 1.00 90.38 82 ASP A N 1
ATOM 615 C CA . ASP A 1 82 ? 3.329 -5.839 -16.597 1.00 90.38 82 ASP A CA 1
ATOM 616 C C . ASP A 1 82 ? 4.132 -5.768 -15.291 1.00 90.38 82 ASP A C 1
ATOM 618 O O . ASP A 1 82 ? 4.314 -6.766 -14.597 1.00 90.38 82 ASP A O 1
ATOM 622 N N . LEU A 1 83 ? 4.583 -4.565 -14.937 1.00 89.25 83 LEU A N 1
ATOM 623 C CA . LEU A 1 83 ? 5.371 -4.317 -13.739 1.00 89.25 83 LEU A CA 1
ATOM 624 C C . LEU A 1 83 ? 4.544 -4.501 -12.457 1.00 89.25 83 LEU A C 1
ATOM 626 O O . LEU A 1 83 ? 4.979 -5.194 -11.535 1.00 89.25 83 LEU A O 1
ATOM 630 N N . ASP A 1 84 ? 3.331 -3.947 -12.415 1.00 89.75 84 ASP A N 1
ATOM 631 C CA . ASP A 1 84 ? 2.403 -4.131 -11.297 1.00 89.75 84 ASP A CA 1
ATOM 632 C C . ASP A 1 84 ? 1.941 -5.588 -11.170 1.00 89.75 84 ASP A C 1
ATOM 634 O O . ASP A 1 84 ? 1.771 -6.073 -10.050 1.00 89.75 84 ASP A O 1
ATOM 638 N N . LEU A 1 85 ? 1.761 -6.308 -12.288 1.00 88.44 85 LEU A N 1
ATOM 639 C CA . LEU A 1 85 ? 1.415 -7.734 -12.261 1.00 88.44 85 LEU A CA 1
ATOM 640 C C . LEU A 1 85 ? 2.483 -8.558 -11.535 1.00 88.44 85 LEU A C 1
ATOM 642 O O . LEU A 1 85 ? 2.157 -9.283 -10.594 1.00 88.44 85 LEU A O 1
ATOM 646 N N . VAL A 1 86 ? 3.751 -8.398 -11.924 1.00 87.06 86 VAL A N 1
ATOM 647 C CA . VAL A 1 86 ? 4.879 -9.096 -11.282 1.00 87.06 86 VAL A CA 1
ATOM 648 C C . VAL A 1 86 ? 5.012 -8.672 -9.819 1.00 87.06 86 VAL A C 1
ATOM 650 O O . VAL A 1 86 ? 5.205 -9.504 -8.936 1.00 87.06 86 VAL A O 1
ATOM 653 N N . THR A 1 87 ? 4.871 -7.376 -9.541 1.00 84.44 87 THR A N 1
ATOM 654 C CA . THR A 1 87 ? 4.981 -6.826 -8.183 1.00 84.44 87 THR A CA 1
ATOM 655 C C . THR A 1 87 ? 3.899 -7.371 -7.253 1.00 84.44 87 THR A C 1
ATOM 657 O O . THR A 1 87 ? 4.173 -7.612 -6.078 1.00 84.44 87 THR A O 1
ATOM 660 N N . CYS A 1 88 ? 2.686 -7.591 -7.762 1.00 80.62 88 CYS A N 1
ATOM 661 C CA . CYS A 1 88 ? 1.605 -8.234 -7.019 1.00 80.62 88 CYS A CA 1
ATOM 662 C C . CYS A 1 88 ? 1.849 -9.728 -6.787 1.00 80.62 88 CYS A C 1
ATOM 664 O O . CYS A 1 88 ? 1.578 -10.210 -5.691 1.00 80.62 88 CYS A O 1
ATOM 666 N N . GLU A 1 89 ? 2.375 -10.447 -7.780 1.00 70.75 89 GLU A N 1
ATOM 667 C CA . GLU A 1 89 ? 2.643 -11.889 -7.686 1.00 70.75 89 GLU A CA 1
ATOM 668 C C . GLU A 1 89 ? 3.748 -12.212 -6.666 1.00 70.75 89 GLU A C 1
ATOM 670 O O . GLU A 1 89 ? 3.618 -13.132 -5.861 1.00 70.75 89 GLU A O 1
ATOM 675 N N . VAL A 1 90 ? 4.822 -11.417 -6.633 1.00 61.22 90 VAL A N 1
ATOM 676 C CA . VAL A 1 90 ? 6.002 -11.694 -5.790 1.00 61.22 90 VAL A CA 1
ATOM 677 C C . VAL A 1 90 ? 5.710 -11.588 -4.283 1.00 61.22 90 VAL A C 1
ATOM 679 O O . VAL A 1 90 ? 6.457 -12.141 -3.473 1.00 61.22 90 VAL A O 1
ATOM 682 N N . VAL A 1 91 ? 4.626 -10.923 -3.873 1.00 57.31 91 VAL A N 1
ATOM 683 C CA . VAL A 1 91 ? 4.329 -10.707 -2.446 1.00 57.31 91 VAL A CA 1
ATOM 684 C C . VAL A 1 91 ? 3.659 -11.916 -1.775 1.00 57.31 91 VAL A C 1
ATOM 686 O O . VAL A 1 91 ? 3.692 -12.011 -0.550 1.00 57.31 91 VAL A O 1
ATOM 689 N N . GLU A 1 92 ? 3.153 -12.903 -2.523 1.00 48.62 92 GLU A N 1
ATOM 690 C CA . GLU A 1 92 ? 2.611 -14.141 -1.925 1.00 48.62 92 GLU A CA 1
ATOM 691 C C . GLU A 1 92 ? 3.684 -15.066 -1.303 1.00 48.62 92 GLU A C 1
ATOM 693 O O . GLU A 1 92 ? 3.341 -16.007 -0.594 1.00 48.62 92 GLU A O 1
ATOM 698 N N . CYS A 1 93 ? 4.982 -14.795 -1.484 1.00 34.00 93 CYS A N 1
ATOM 699 C CA . CYS A 1 93 ? 6.075 -15.658 -1.004 1.00 34.00 93 CYS A CA 1
ATOM 700 C C . CYS A 1 93 ? 6.674 -15.273 0.368 1.00 34.00 93 CYS A C 1
ATOM 702 O O . CYS A 1 93 ? 7.770 -15.727 0.697 1.00 34.00 93 CYS A O 1
ATOM 704 N N . GLY A 1 94 ? 6.006 -14.425 1.157 1.00 35.91 94 GLY A N 1
ATOM 705 C CA . GLY A 1 94 ? 6.533 -13.902 2.425 1.00 35.91 94 GLY A CA 1
ATOM 706 C C . GLY A 1 94 ? 5.687 -14.234 3.656 1.00 35.91 94 GLY A C 1
ATOM 707 O O . GLY A 1 94 ? 5.098 -13.319 4.231 1.00 35.91 94 GLY A O 1
ATOM 708 N N . GLU A 1 95 ? 5.672 -15.505 4.070 1.00 34.44 95 GLU A N 1
ATOM 709 C CA . GLU A 1 95 ? 5.434 -15.936 5.464 1.00 34.44 95 GLU A CA 1
ATOM 710 C C . GLU A 1 95 ? 6.735 -16.459 6.087 1.00 34.44 95 GLU A C 1
ATOM 712 O O . GLU A 1 95 ? 7.472 -17.200 5.393 1.00 34.44 95 GLU A O 1
#

Organism: NCBI:txid100861

Foldseek 3Di:
DVVVVVVVVVVVVVVPDPDFDEEEDELPPVVCLLVVLLVRLVPGQEYEYQAQDNDVHGNVVSCVVNNHHYPHHANPDDPSNVVRVVSVVVVVPDD

Secondary structure (DSSP, 8-state):
-HHHHHHHHHHHHHTT-----EEEE--TTGGGHHHHHHHHTTT-SEEEES-SB-SS-BHHHHHHHHT-EEEPPP--STTHHHHHHHHHHGGGG--

Radius of gyration: 18.69 Å; chains: 1; bounding box: 50×30×49 Å

Sequence (95 aa):
MPAMLRSLVCVALAALTTADFGVGYDSYNSAQIDYHFSVIKQRFSLMRTFQTDMGSNNAITAAAKAGLKVAAGIWLLSNLYDLDLVTCEVVECGE